Protein AF-A0A497TW89-F1 (afdb_monomer_lite)

Radius of gyration: 23.28 Å; chains: 1; bounding box: 46×35×67 Å

Sequence (157 aa):
MNPNRTNGNDIADLIREACFTDARASKLLKVGIRSIKRWKSGASLPPHTTIILLQVMAHGLGHLPGAGKKWKGWTFKNGLLTEPFASHAQQQHSPTSITGWWWASQMLQVHRAEENVKKRHISESENVVSIGAVKSPWRDATDELYAQLKDGQGRGE

pLDDT: mean 72.71, std 15.68, range [30.55, 94.69]

Secondary structure (DSSP, 8-state):
--TT---HHHHHHHHHHTT--HHHHHHHHT--HHHHHHHHTTSSPPPHHHHHHHHHHHH-GGGSTT--GGGTT-EEETTEEE-S--SSS--EE-HHHHHHHHHHHHHHHHHHHHHHHHHHHHHHHTTT--------HHHHHHHHHHHHHHHTTT---

Foldseek 3Di:
DPPPPQALCNLLVLCVLLVDDLVRLCVVVVHDSVVSVCSNVRVDPDDPVSVVVSCCSRQNDDVDVVNDPCRHQFHDDPQWIWDRDPPPDTFTHHPVLVVVVVVLVVVVVVLVVVVVVVVVVVVVCVVPDDDDDDDDPVVVVVVVSVVVVVVSSPDDD

Structure (mmCIF, N/CA/C/O backbone):
data_AF-A0A497TW89-F1
#
_entry.id   AF-A0A497TW89-F1
#
loop_
_atom_site.group_PDB
_atom_site.id
_atom_site.type_symbol
_atom_site.label_atom_id
_atom_site.label_alt_id
_atom_site.label_comp_id
_atom_site.label_asym_id
_atom_site.label_entity_id
_atom_site.label_seq_id
_atom_site.pdbx_PDB_ins_code
_atom_site.Cartn_x
_atom_site.Cartn_y
_atom_site.Cartn_z
_atom_site.occupancy
_atom_site.B_iso_or_equiv
_atom_site.auth_seq_id
_atom_site.auth_comp_id
_atom_site.auth_asym_id
_atom_site.auth_atom_id
_atom_site.pdbx_PDB_model_num
ATOM 1 N N . MET A 1 1 ? 14.994 -13.863 18.705 1.00 32.09 1 MET A N 1
ATOM 2 C CA . MET A 1 1 ? 13.583 -13.413 18.670 1.00 32.09 1 MET A CA 1
ATOM 3 C C . MET A 1 1 ? 13.038 -13.712 17.283 1.00 32.09 1 MET A C 1
ATOM 5 O O . MET A 1 1 ? 13.657 -13.290 16.319 1.00 32.09 1 MET A O 1
ATOM 9 N N . ASN A 1 2 ? 11.979 -14.516 17.164 1.00 30.55 2 ASN A N 1
ATOM 10 C CA . ASN A 1 2 ? 11.399 -14.862 15.864 1.00 30.55 2 ASN A CA 1
ATOM 11 C C . ASN A 1 2 ? 10.546 -13.670 15.381 1.00 30.55 2 ASN A C 1
ATOM 13 O O . ASN A 1 2 ? 9.563 -13.364 16.058 1.00 30.55 2 ASN A O 1
ATOM 17 N N . PRO A 1 3 ? 10.890 -12.989 14.271 1.00 43.19 3 PRO A N 1
ATOM 18 C CA . PRO A 1 3 ? 10.190 -11.779 13.819 1.00 43.19 3 PRO A CA 1
ATOM 19 C C . PRO A 1 3 ? 8.724 -12.021 13.409 1.00 43.19 3 PRO A C 1
ATOM 21 O O . PRO A 1 3 ? 7.995 -11.069 13.165 1.00 43.19 3 PRO A O 1
ATOM 24 N N . ASN A 1 4 ? 8.274 -13.282 13.372 1.00 50.31 4 ASN A N 1
ATOM 25 C CA . ASN A 1 4 ? 6.924 -13.682 12.963 1.00 50.31 4 ASN A CA 1
ATOM 26 C C . ASN A 1 4 ? 5.932 -13.940 14.114 1.00 50.31 4 ASN A C 1
ATOM 28 O O . ASN A 1 4 ? 4.813 -14.383 13.856 1.00 50.31 4 ASN A O 1
ATOM 32 N N . ARG A 1 5 ? 6.292 -13.698 15.383 1.00 47.78 5 ARG A N 1
ATOM 33 C CA . ARG A 1 5 ? 5.322 -13.737 16.496 1.00 47.78 5 ARG A CA 1
ATOM 34 C C . ARG A 1 5 ? 4.787 -12.335 16.776 1.00 47.78 5 ARG A C 1
ATOM 36 O O . ARG A 1 5 ? 5.267 -11.665 17.678 1.00 47.78 5 ARG A O 1
ATOM 43 N N . THR A 1 6 ? 3.788 -11.923 16.004 1.00 60.06 6 THR A N 1
ATOM 44 C CA . THR A 1 6 ? 2.986 -10.724 16.283 1.00 60.06 6 THR A CA 1
ATOM 45 C C . THR A 1 6 ? 2.009 -11.069 17.409 1.00 60.06 6 THR A C 1
ATOM 47 O O . THR A 1 6 ? 1.169 -11.958 17.255 1.00 60.06 6 THR A O 1
ATOM 50 N N . ASN A 1 7 ? 2.164 -10.450 18.577 1.00 64.88 7 ASN A N 1
ATOM 51 C CA . ASN A 1 7 ? 1.257 -10.642 19.708 1.00 64.88 7 ASN A CA 1
ATOM 52 C C . ASN A 1 7 ? -0.024 -9.786 19.523 1.00 64.88 7 ASN A C 1
ATOM 54 O O . ASN A 1 7 ? -0.113 -8.958 18.618 1.00 64.88 7 ASN A O 1
ATOM 58 N N . GLY A 1 8 ? -1.052 -9.992 20.355 1.00 61.75 8 GLY A N 1
ATOM 59 C CA . GLY A 1 8 ? -2.311 -9.236 20.250 1.00 61.75 8 GLY A CA 1
ATOM 60 C C . GLY A 1 8 ? -2.161 -7.718 20.438 1.00 61.75 8 GLY A C 1
ATOM 61 O O . GLY A 1 8 ? -2.884 -6.955 19.798 1.00 61.75 8 GLY A O 1
ATOM 62 N N . ASN A 1 9 ? -1.196 -7.284 21.256 1.00 70.75 9 ASN A N 1
ATOM 63 C CA . ASN A 1 9 ? -0.892 -5.867 21.467 1.00 70.75 9 ASN A CA 1
ATOM 64 C C . ASN A 1 9 ? -0.263 -5.252 20.209 1.00 70.75 9 ASN A C 1
ATOM 66 O O . ASN A 1 9 ? -0.709 -4.193 19.780 1.00 70.75 9 ASN A O 1
ATOM 70 N N . ASP A 1 10 ? 0.639 -5.974 19.539 1.00 81.19 10 ASP A N 1
ATOM 71 C CA . ASP A 1 10 ? 1.263 -5.540 18.284 1.00 81.19 10 ASP A CA 1
ATOM 72 C C . ASP A 1 10 ? 0.205 -5.297 17.188 1.00 81.19 10 ASP A C 1
ATOM 74 O O . ASP A 1 10 ? 0.299 -4.349 16.414 1.00 81.19 10 ASP A O 1
ATOM 78 N N . ILE A 1 11 ? -0.854 -6.119 17.125 1.00 81.94 11 ILE A N 1
ATOM 79 C CA . ILE A 1 11 ? -1.957 -5.914 16.169 1.00 81.94 11 ILE A CA 1
ATOM 80 C C . ILE A 1 11 ? -2.795 -4.682 16.529 1.00 81.94 11 ILE A C 1
ATOM 82 O O . ILE A 1 11 ? -3.236 -3.946 15.641 1.00 81.94 11 ILE A O 1
ATOM 86 N N . ALA A 1 12 ? -3.038 -4.448 17.820 1.00 81.50 12 ALA A N 1
ATOM 87 C CA . ALA A 1 12 ? -3.749 -3.258 18.271 1.00 81.50 12 ALA A CA 1
ATOM 88 C C . ALA A 1 12 ? -2.963 -1.972 17.975 1.00 81.50 12 ALA A C 1
ATOM 90 O O . ALA A 1 12 ? -3.577 -0.959 17.627 1.00 81.50 12 ALA A O 1
ATOM 91 N N . ASP A 1 13 ? -1.637 -2.025 18.085 1.00 85.19 13 ASP A N 1
ATOM 92 C CA . ASP A 1 13 ? -0.735 -0.933 17.728 1.00 85.19 13 ASP A CA 1
ATOM 93 C C . ASP A 1 13 ? -0.722 -0.711 16.211 1.00 85.19 13 ASP A C 1
ATOM 95 O O . ASP A 1 13 ? -1.007 0.400 15.774 1.00 85.19 13 ASP A O 1
ATOM 99 N N . LEU A 1 14 ? -0.591 -1.764 15.396 1.00 84.19 14 LEU A N 1
ATOM 100 C CA . LEU A 1 14 ? -0.660 -1.660 13.931 1.00 84.19 14 LEU A CA 1
ATOM 101 C C . LEU A 1 14 ? -1.967 -1.028 13.429 1.00 84.19 14 LEU A C 1
ATOM 103 O O . LEU A 1 14 ? -1.954 -0.183 12.537 1.00 84.19 14 LEU A O 1
ATOM 107 N N . ILE A 1 15 ? -3.118 -1.412 13.993 1.00 81.50 15 ILE A N 1
ATOM 108 C CA . ILE A 1 15 ? -4.415 -0.825 13.610 1.00 81.50 15 ILE A CA 1
ATOM 109 C C . ILE A 1 15 ? -4.477 0.666 13.979 1.00 81.50 15 ILE A C 1
ATOM 111 O O . ILE A 1 15 ? -5.061 1.463 13.239 1.00 81.50 15 ILE A O 1
ATOM 115 N N . ARG A 1 16 ? -3.887 1.040 15.119 1.00 81.81 16 ARG A N 1
ATOM 116 C CA . ARG A 1 16 ? -3.837 2.425 15.601 1.00 81.81 16 ARG A CA 1
ATOM 117 C C . ARG A 1 16 ? -2.900 3.276 14.752 1.00 81.81 16 ARG A C 1
ATOM 119 O O . ARG A 1 16 ? -3.293 4.364 14.351 1.00 81.81 16 ARG A O 1
ATOM 126 N N . GLU A 1 17 ? -1.709 2.771 14.458 1.00 81.12 17 GLU A N 1
ATOM 127 C CA . GLU A 1 17 ? -0.696 3.429 13.627 1.00 81.12 17 GLU A CA 1
ATOM 128 C C . GLU A 1 17 ? -1.151 3.586 12.176 1.00 81.12 17 GLU A C 1
ATOM 130 O O . GLU A 1 17 ? -0.930 4.628 11.568 1.00 81.12 17 GLU A O 1
ATOM 135 N N . ALA A 1 18 ? -1.897 2.612 11.647 1.00 77.19 18 ALA A N 1
ATOM 136 C CA . ALA A 1 18 ? -2.584 2.742 10.363 1.00 77.19 18 ALA A CA 1
ATOM 137 C C . ALA A 1 18 ? -3.774 3.733 10.397 1.00 77.19 18 ALA A C 1
ATOM 139 O O . ALA A 1 18 ? -4.471 3.907 9.393 1.00 77.19 18 ALA A O 1
ATOM 140 N N . CYS A 1 19 ? -4.034 4.383 11.540 1.00 63.62 19 CYS A N 1
ATOM 141 C CA . CYS A 1 19 ? -5.092 5.371 11.754 1.00 63.62 19 CYS A CA 1
ATOM 142 C C . CYS A 1 19 ? -6.497 4.863 11.380 1.00 63.62 19 CYS A C 1
ATOM 144 O O . CYS A 1 19 ? -7.336 5.612 10.861 1.00 63.62 19 CYS A O 1
ATOM 146 N N . PHE A 1 20 ? -6.785 3.581 11.629 1.00 80.31 20 PHE A N 1
ATOM 147 C CA . PHE A 1 20 ? -8.095 3.004 11.342 1.00 80.31 20 PHE A CA 1
ATOM 148 C C . PHE A 1 20 ? -8.999 2.971 12.573 1.00 80.31 20 PHE A C 1
ATOM 150 O O . PHE A 1 20 ? -8.652 2.440 13.626 1.00 80.31 20 PHE A O 1
ATOM 157 N N . THR A 1 21 ? -10.230 3.457 12.405 1.00 86.19 21 THR A N 1
ATOM 158 C CA . THR A 1 21 ? -11.330 3.089 13.303 1.00 86.19 21 THR A CA 1
ATOM 159 C C . THR A 1 21 ? -11.694 1.620 13.091 1.00 86.19 21 THR A C 1
ATOM 161 O O . THR A 1 21 ? -11.524 1.093 11.988 1.00 86.19 21 THR A O 1
ATOM 164 N N . ASP A 1 22 ? -12.269 0.960 14.101 1.00 87.69 22 ASP A N 1
ATOM 165 C CA . ASP A 1 22 ? -12.719 -0.437 13.975 1.00 87.69 22 ASP A CA 1
ATOM 166 C C . ASP A 1 22 ? -13.666 -0.625 12.769 1.00 87.69 22 ASP A C 1
ATOM 168 O O . ASP A 1 22 ? -13.587 -1.623 12.052 1.00 87.69 22 ASP A O 1
ATOM 172 N N . ALA A 1 23 ? -14.525 0.366 12.497 1.00 87.44 23 ALA A N 1
ATOM 173 C CA . ALA A 1 23 ? -15.431 0.369 11.350 1.00 87.44 23 ALA A CA 1
ATOM 174 C C . ALA A 1 23 ? -14.687 0.469 10.006 1.00 87.44 23 ALA A C 1
ATOM 176 O O . ALA A 1 23 ? -15.039 -0.219 9.048 1.00 87.44 23 ALA A O 1
ATOM 177 N N . ARG A 1 24 ? -13.641 1.300 9.922 1.00 84.88 24 ARG A N 1
ATOM 178 C CA . ARG A 1 24 ? -12.821 1.433 8.711 1.00 84.88 24 ARG A CA 1
ATOM 179 C C . ARG A 1 24 ? -11.974 0.187 8.469 1.00 84.88 24 ARG A C 1
ATOM 181 O O . ARG A 1 24 ? -11.941 -0.292 7.340 1.00 84.88 24 ARG A O 1
ATOM 188 N N . ALA A 1 25 ? -11.359 -0.364 9.515 1.00 86.12 25 ALA A N 1
ATOM 189 C CA . ALA A 1 25 ? -10.610 -1.616 9.440 1.00 86.12 25 ALA A CA 1
ATOM 190 C C . ALA A 1 25 ? -11.512 -2.773 8.984 1.00 86.12 25 ALA A C 1
ATOM 192 O O . ALA A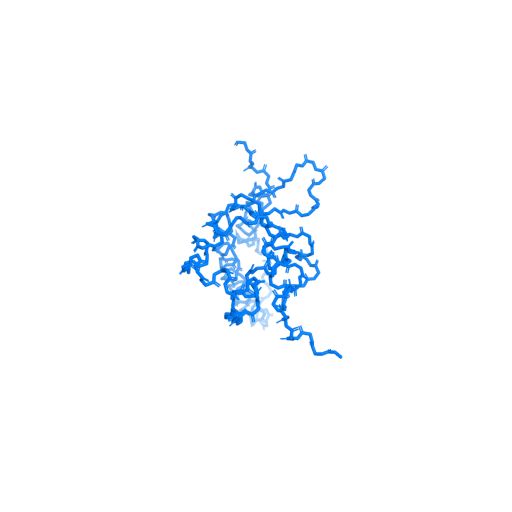 1 25 ? -11.152 -3.512 8.073 1.00 86.12 25 ALA A O 1
ATOM 193 N N . SER A 1 26 ? -12.721 -2.878 9.548 1.00 88.88 26 SER A N 1
ATOM 194 C CA . SER A 1 26 ? -13.732 -3.864 9.147 1.00 88.88 26 SER A CA 1
ATOM 195 C C . SER A 1 26 ? -14.092 -3.761 7.660 1.00 88.88 26 SER A C 1
ATOM 197 O O . SER A 1 26 ? -14.096 -4.778 6.967 1.00 88.88 26 SER A O 1
ATOM 199 N N . LYS A 1 27 ? -14.323 -2.543 7.145 1.00 88.31 27 LYS A N 1
ATOM 200 C CA . LYS A 1 27 ? -14.607 -2.316 5.717 1.00 88.31 27 LYS A CA 1
ATOM 201 C C . LYS A 1 27 ? -13.418 -2.663 4.819 1.00 88.31 27 LYS A C 1
ATOM 203 O O . LYS A 1 27 ? -13.604 -3.356 3.825 1.00 88.31 27 LYS A O 1
ATOM 208 N N . LEU A 1 28 ? -12.216 -2.202 5.168 1.00 84.81 28 LEU A N 1
ATOM 209 C CA . LEU A 1 28 ? -11.005 -2.424 4.374 1.00 84.81 28 LEU A CA 1
ATOM 210 C C . LEU A 1 28 ? -10.657 -3.914 4.280 1.00 84.81 28 LEU A C 1
ATOM 212 O O . LEU A 1 28 ? -10.366 -4.422 3.202 1.00 84.81 28 LEU A O 1
ATOM 216 N N . LEU A 1 29 ? -10.716 -4.611 5.413 1.00 88.12 29 LEU A N 1
ATOM 217 C CA . LEU A 1 29 ? -10.334 -6.016 5.529 1.00 88.12 29 LEU A CA 1
ATOM 218 C C . LEU A 1 29 ? -11.482 -6.977 5.194 1.00 88.12 29 LEU A C 1
ATOM 220 O O . LEU A 1 29 ? -11.270 -8.186 5.180 1.00 88.12 29 LEU A O 1
ATOM 224 N N . LYS A 1 30 ? -12.691 -6.456 4.939 1.00 90.06 30 LYS A N 1
ATOM 225 C CA . LYS A 1 30 ? -13.918 -7.228 4.684 1.00 90.06 30 LYS A CA 1
ATOM 226 C C . LYS A 1 30 ? -14.203 -8.282 5.766 1.00 90.06 30 LYS A C 1
ATOM 228 O O . LYS A 1 30 ? -14.614 -9.400 5.472 1.00 90.06 30 LYS A O 1
ATOM 233 N N . VAL A 1 31 ? -14.007 -7.913 7.032 1.00 92.25 31 VAL A N 1
ATOM 234 C CA . VAL A 1 31 ? -14.298 -8.766 8.198 1.00 92.25 31 VAL A CA 1
ATOM 235 C C . VAL A 1 31 ? -15.262 -8.079 9.151 1.00 92.25 31 VAL A C 1
ATOM 237 O O . VAL A 1 31 ? -15.334 -6.854 9.194 1.00 92.25 31 VAL A O 1
ATOM 240 N N . GLY A 1 32 ? -15.988 -8.849 9.962 1.00 93.88 32 GLY A N 1
ATOM 241 C CA . GLY A 1 32 ? -16.875 -8.281 10.976 1.00 93.88 32 GLY A CA 1
ATOM 242 C C . GLY A 1 32 ? -16.114 -7.488 12.048 1.00 93.88 32 GLY A C 1
ATOM 243 O O . GLY A 1 32 ? -15.025 -7.878 12.470 1.00 93.88 32 GLY A O 1
ATOM 244 N N . ILE A 1 33 ? -16.727 -6.416 12.564 1.00 93.44 33 ILE A N 1
ATOM 245 C CA . ILE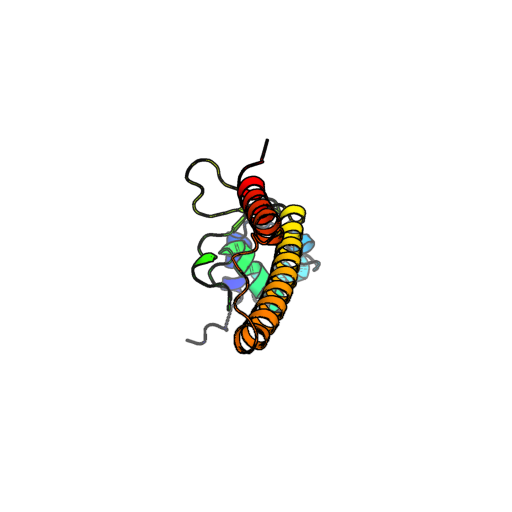 A 1 33 ? -16.179 -5.581 13.657 1.00 93.44 33 ILE A CA 1
ATOM 246 C C . ILE A 1 33 ? -15.789 -6.432 14.878 1.00 93.44 33 ILE A C 1
ATOM 248 O O . ILE A 1 33 ? -14.799 -6.154 15.553 1.00 93.44 33 ILE A O 1
ATOM 252 N N . ARG A 1 34 ? -16.534 -7.512 15.152 1.00 94.69 34 ARG A N 1
ATOM 253 C CA . ARG A 1 34 ? -16.226 -8.451 16.239 1.00 94.69 34 ARG A CA 1
ATOM 254 C C . ARG A 1 34 ? -14.854 -9.110 16.069 1.00 94.69 34 ARG A C 1
ATOM 256 O O . ARG A 1 34 ? -14.147 -9.259 17.059 1.00 94.69 34 ARG A O 1
ATOM 263 N N . SER A 1 35 ? -14.468 -9.467 14.844 1.00 93.75 35 SER A N 1
ATOM 264 C CA . SER A 1 35 ? -13.150 -10.046 14.552 1.00 93.75 35 SER A CA 1
ATOM 265 C C . SER A 1 35 ? -12.040 -9.036 14.823 1.00 93.75 35 SER A C 1
ATOM 267 O O . SER A 1 35 ? -11.089 -9.369 15.520 1.00 93.75 35 SER A O 1
ATOM 269 N N . ILE A 1 36 ? -12.223 -7.779 14.396 1.00 91.44 36 ILE A N 1
ATOM 270 C CA . ILE A 1 36 ? -11.286 -6.682 14.692 1.00 91.44 36 ILE A CA 1
ATOM 271 C C . ILE A 1 36 ? -11.069 -6.543 16.205 1.00 91.44 36 ILE A C 1
ATOM 273 O O . ILE A 1 36 ? -9.932 -6.519 16.671 1.00 91.44 36 ILE A O 1
ATOM 277 N N . LYS A 1 37 ? -12.153 -6.520 16.992 1.00 91.75 37 LYS A N 1
ATOM 278 C CA . LYS A 1 37 ? -12.071 -6.425 18.459 1.00 91.75 37 LYS A CA 1
ATOM 279 C C . LYS A 1 37 ? -11.345 -7.617 19.087 1.00 91.75 37 LYS A C 1
ATOM 281 O O . LYS A 1 37 ? -10.521 -7.412 19.972 1.00 91.75 37 LYS A O 1
ATOM 286 N N . ARG A 1 38 ? -11.609 -8.841 18.615 1.00 92.69 38 ARG A N 1
ATOM 287 C CA . ARG A 1 38 ? -10.922 -10.051 19.102 1.00 92.69 38 ARG A CA 1
ATOM 288 C C . ARG A 1 38 ? -9.433 -10.052 18.770 1.00 92.69 38 ARG A C 1
ATOM 290 O O . ARG A 1 38 ? -8.652 -10.560 19.566 1.00 92.69 38 ARG A O 1
ATOM 297 N N . TRP A 1 39 ? -9.040 -9.509 17.620 1.00 92.31 39 TRP A N 1
ATOM 298 C CA . TRP A 1 39 ? -7.629 -9.356 17.263 1.00 92.31 39 TRP A CA 1
ATOM 299 C C . TRP A 1 39 ? -6.936 -8.341 18.168 1.00 92.31 39 TRP A C 1
ATOM 301 O O . TRP A 1 39 ? -5.896 -8.651 18.737 1.00 92.31 39 TRP A O 1
ATOM 311 N N . LYS A 1 40 ? -7.563 -7.178 18.388 1.00 88.31 40 LYS A N 1
ATOM 312 C CA . LYS A 1 40 ? -7.042 -6.131 19.283 1.00 88.31 40 LYS A CA 1
ATOM 313 C C . LYS A 1 40 ? -6.902 -6.590 20.734 1.00 88.31 40 LYS A C 1
ATOM 315 O O . LYS A 1 40 ? -6.005 -6.139 21.427 1.00 88.31 40 LYS A O 1
ATOM 320 N N . SER A 1 41 ? -7.790 -7.466 21.202 1.00 88.44 41 SER A N 1
ATOM 321 C CA . SER A 1 41 ? -7.723 -8.014 22.560 1.00 88.44 41 SER A CA 1
ATOM 322 C C . SER A 1 41 ? -6.808 -9.238 22.682 1.00 88.44 41 SER A C 1
ATOM 324 O O . SER A 1 41 ? -6.760 -9.845 23.747 1.00 88.44 41 SER A O 1
ATOM 326 N N . GLY A 1 42 ? -6.177 -9.687 21.590 1.00 87.88 42 GLY A N 1
ATOM 327 C CA . GLY A 1 42 ? -5.386 -10.922 21.559 1.00 87.88 42 GLY A CA 1
ATOM 328 C C . GLY A 1 42 ? -6.193 -12.218 21.713 1.00 87.88 42 GLY A C 1
ATOM 329 O O . GLY A 1 42 ? -5.609 -13.291 21.814 1.00 87.88 42 GLY A O 1
ATOM 330 N N . ALA A 1 43 ? -7.529 -12.157 21.688 1.00 89.38 43 ALA A N 1
ATOM 331 C CA . ALA A 1 43 ? -8.403 -13.328 21.831 1.00 89.38 43 ALA A CA 1
ATOM 332 C C . ALA A 1 43 ? -8.416 -14.237 20.585 1.00 89.38 43 ALA A C 1
ATOM 334 O O . ALA A 1 43 ? -9.003 -15.321 20.595 1.00 89.38 43 ALA A O 1
ATOM 335 N N . SER A 1 44 ? -7.845 -13.770 19.476 1.00 90.75 44 SER A N 1
ATOM 336 C CA . SER A 1 44 ? -7.577 -14.548 18.264 1.00 90.75 44 SER A CA 1
ATOM 337 C C . SER A 1 44 ? -6.530 -13.824 17.423 1.00 90.75 44 SER A C 1
ATOM 339 O O . SER A 1 44 ? -6.438 -12.601 17.508 1.00 90.75 44 SER A O 1
ATOM 341 N N . LEU A 1 45 ? -5.801 -14.546 16.574 1.00 87.06 45 LEU A N 1
ATOM 342 C CA . LEU A 1 45 ? -4.858 -13.943 15.632 1.00 87.06 45 LEU A CA 1
ATOM 343 C C . LEU A 1 45 ? -5.529 -13.662 14.275 1.00 87.06 45 LEU A C 1
ATOM 345 O O . LEU A 1 45 ? -6.347 -14.470 13.821 1.00 87.06 45 LEU A O 1
ATOM 349 N N . PRO A 1 46 ? -5.206 -12.536 13.618 1.00 88.88 46 PRO A N 1
ATOM 350 C CA . PRO A 1 46 ? -5.603 -12.296 12.236 1.00 88.88 46 PRO A CA 1
ATOM 351 C C . PRO A 1 46 ? -4.854 -13.221 11.258 1.00 88.88 46 PRO A C 1
ATOM 353 O O . PRO A 1 46 ? -3.753 -13.685 11.563 1.00 88.88 46 PRO A O 1
ATOM 356 N N . PRO A 1 47 ? -5.408 -13.465 10.054 1.00 89.50 47 PRO A N 1
ATOM 357 C CA . PRO A 1 47 ? -4.683 -14.128 8.974 1.00 89.50 47 PRO A CA 1
ATOM 358 C C . PRO A 1 47 ? -3.378 -13.401 8.631 1.00 89.50 47 PRO A C 1
ATOM 360 O O . PRO A 1 47 ? -3.304 -12.174 8.688 1.00 89.50 47 PRO A O 1
ATOM 363 N N . HIS A 1 48 ? -2.360 -14.142 8.195 1.00 84.88 48 HIS A N 1
ATOM 364 C CA . HIS A 1 48 ? -1.046 -13.569 7.887 1.00 84.88 48 HIS A CA 1
ATOM 365 C C . HIS A 1 48 ? -1.099 -12.454 6.826 1.00 84.88 48 HIS A C 1
ATOM 367 O O . HIS A 1 48 ? -0.459 -11.418 6.980 1.00 84.88 48 HIS A O 1
ATOM 373 N N . THR A 1 49 ? -1.930 -12.608 5.792 1.00 85.56 49 THR A N 1
ATOM 374 C CA . THR A 1 49 ? -2.141 -11.581 4.757 1.00 85.56 49 THR A CA 1
ATOM 375 C C . THR A 1 49 ? -2.715 -10.282 5.326 1.00 85.56 49 THR A C 1
ATOM 377 O O . THR A 1 49 ? -2.335 -9.197 4.893 1.00 85.56 49 THR A O 1
ATOM 380 N N . THR A 1 50 ? -3.588 -10.374 6.333 1.00 88.88 50 THR A N 1
ATOM 381 C CA . THR A 1 50 ? -4.114 -9.216 7.062 1.00 88.88 50 THR A CA 1
ATOM 382 C C . THR A 1 50 ? -3.017 -8.507 7.848 1.00 88.88 50 THR A C 1
ATOM 384 O O . THR A 1 50 ? -2.982 -7.282 7.840 1.00 88.88 50 THR A O 1
ATOM 387 N N . ILE A 1 51 ? -2.109 -9.252 8.486 1.00 87.19 51 ILE A N 1
ATOM 388 C CA . ILE A 1 51 ? -0.968 -8.675 9.213 1.00 87.19 51 ILE A CA 1
ATOM 389 C C . ILE A 1 51 ? -0.076 -7.892 8.252 1.00 87.19 51 ILE A C 1
ATOM 391 O O . ILE A 1 51 ? 0.199 -6.726 8.511 1.00 87.19 51 ILE A O 1
ATOM 395 N N . ILE A 1 52 ? 0.299 -8.492 7.117 1.00 84.31 52 ILE A N 1
ATOM 396 C CA . ILE A 1 52 ? 1.116 -7.822 6.096 1.00 84.31 52 ILE A CA 1
ATOM 397 C C . ILE A 1 52 ? 0.427 -6.545 5.614 1.00 84.31 52 ILE A C 1
ATOM 399 O O . ILE A 1 52 ? 1.049 -5.490 5.561 1.00 84.31 52 ILE A O 1
ATOM 403 N N . LEU A 1 53 ? -0.868 -6.610 5.294 1.00 85.12 53 LEU A N 1
ATOM 404 C CA . LEU A 1 53 ? -1.605 -5.432 4.845 1.00 85.12 53 LEU A CA 1
ATOM 405 C C . LEU A 1 53 ? -1.625 -4.334 5.917 1.00 85.12 53 LEU A C 1
ATOM 407 O O . LEU A 1 53 ? -1.408 -3.171 5.597 1.00 85.12 53 LEU A O 1
ATOM 411 N N . LEU A 1 54 ? -1.845 -4.685 7.186 1.00 85.19 54 LEU A N 1
ATOM 412 C CA . LEU A 1 54 ? -1.798 -3.724 8.289 1.00 85.19 54 LEU A CA 1
ATOM 413 C C . LEU A 1 54 ? -0.408 -3.097 8.440 1.00 85.19 54 LEU A C 1
ATOM 415 O O . LEU A 1 54 ? -0.320 -1.883 8.591 1.00 85.19 54 LEU A O 1
ATOM 419 N N . GLN A 1 55 ? 0.662 -3.885 8.324 1.00 85.00 55 GLN A N 1
ATOM 420 C CA . GLN A 1 55 ? 2.035 -3.377 8.342 1.00 85.00 55 GLN A CA 1
ATOM 421 C C . GLN A 1 55 ? 2.296 -2.424 7.172 1.00 85.00 55 GLN A C 1
ATOM 423 O O . GLN A 1 55 ? 2.862 -1.354 7.377 1.00 85.00 55 GLN A O 1
ATOM 428 N N . VAL A 1 56 ? 1.830 -2.750 5.961 1.00 84.00 56 VAL A N 1
ATOM 429 C CA . VAL A 1 56 ? 1.916 -1.867 4.781 1.00 84.00 56 VAL A CA 1
ATOM 430 C C . VAL A 1 56 ? 1.196 -0.546 5.014 1.00 84.00 56 VAL A C 1
ATOM 432 O O . VAL A 1 56 ? 1.716 0.508 4.650 1.00 84.00 56 VAL A O 1
ATOM 435 N N . MET A 1 57 ? 0.021 -0.583 5.639 1.00 82.62 57 MET A N 1
ATOM 436 C CA . MET A 1 57 ? -0.738 0.631 5.931 1.00 82.62 57 MET A CA 1
ATOM 437 C C . MET A 1 57 ? -0.113 1.458 7.064 1.00 82.62 57 MET A C 1
ATOM 439 O O . MET A 1 57 ? -0.150 2.682 6.986 1.00 82.62 57 MET A O 1
ATOM 443 N N . ALA A 1 58 ? 0.467 0.821 8.086 1.00 82.06 58 ALA A N 1
ATOM 444 C CA . ALA A 1 58 ? 1.077 1.498 9.234 1.00 82.06 58 ALA A CA 1
ATOM 445 C C . ALA A 1 58 ? 2.481 2.051 8.930 1.00 82.06 58 ALA A C 1
ATOM 447 O O . ALA A 1 58 ? 2.815 3.172 9.303 1.00 82.06 58 ALA A O 1
ATOM 448 N N . HIS A 1 59 ? 3.310 1.276 8.233 1.00 81.44 59 HIS A N 1
ATOM 449 C CA . HIS A 1 59 ? 4.741 1.550 8.066 1.00 81.44 59 HIS A CA 1
ATOM 450 C C . HIS A 1 59 ? 5.154 1.831 6.614 1.00 81.44 59 HIS A C 1
ATOM 452 O O . HIS A 1 59 ? 6.331 2.078 6.339 1.00 81.44 59 HIS A O 1
ATOM 458 N N . GLY A 1 60 ? 4.217 1.773 5.666 1.00 79.88 60 GLY A N 1
ATOM 459 C CA . GLY A 1 60 ? 4.512 1.929 4.244 1.00 79.88 60 GLY A CA 1
ATOM 460 C C . GLY A 1 60 ? 5.142 0.686 3.613 1.00 79.88 60 GLY A C 1
ATOM 461 O O . GLY A 1 60 ? 5.199 -0.380 4.209 1.00 79.88 60 GLY A O 1
ATOM 462 N N . LEU A 1 61 ? 5.632 0.791 2.380 1.00 82.81 61 LEU A N 1
ATOM 463 C CA . LEU A 1 61 ? 6.046 -0.379 1.584 1.00 82.81 61 LEU A CA 1
ATOM 464 C C 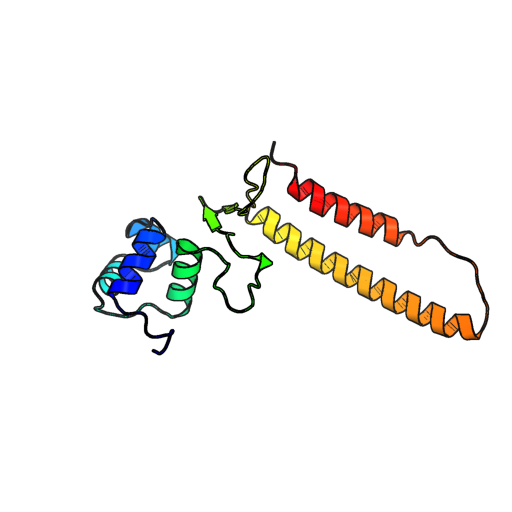. LEU A 1 61 ? 7.476 -0.872 1.863 1.00 82.81 61 LEU A C 1
ATOM 466 O O . LEU A 1 61 ? 7.834 -1.979 1.469 1.00 82.81 61 LEU A O 1
ATOM 470 N N . GLY A 1 62 ? 8.308 -0.074 2.534 1.00 76.06 62 GLY A N 1
ATOM 471 C CA . GLY A 1 62 ? 9.754 -0.315 2.631 1.00 76.06 62 GLY A CA 1
ATOM 472 C C . GLY A 1 62 ? 10.190 -1.529 3.460 1.00 76.06 62 GLY A C 1
ATOM 473 O O . GLY A 1 62 ? 11.356 -1.905 3.390 1.00 76.06 62 GLY A O 1
ATOM 474 N N . HIS A 1 63 ? 9.294 -2.124 4.249 1.00 74.62 63 HIS A N 1
ATOM 475 C CA . HIS A 1 63 ? 9.584 -3.319 5.050 1.00 74.62 63 HIS A CA 1
ATOM 476 C C . HIS A 1 63 ? 9.181 -4.625 4.344 1.00 74.62 63 HIS A C 1
ATOM 478 O O . HIS A 1 63 ? 9.454 -5.706 4.864 1.00 74.62 63 HIS A O 1
ATOM 484 N N . LEU A 1 64 ? 8.513 -4.549 3.185 1.00 75.19 64 LEU A N 1
ATOM 485 C CA . LEU A 1 64 ? 8.045 -5.737 2.482 1.00 75.19 64 LEU A CA 1
ATOM 486 C C . LEU A 1 64 ? 9.217 -6.535 1.881 1.00 75.19 64 LEU A C 1
ATOM 488 O O . LEU A 1 64 ? 10.104 -5.956 1.247 1.00 75.19 64 LEU A O 1
ATOM 492 N N . PRO A 1 65 ? 9.206 -7.876 1.981 1.00 64.50 65 PRO A N 1
ATOM 493 C CA . PRO A 1 65 ? 10.155 -8.723 1.266 1.00 64.50 65 PRO A CA 1
ATOM 494 C C . PRO A 1 65 ? 10.081 -8.468 -0.248 1.00 64.50 65 PRO A C 1
ATOM 496 O O . PRO A 1 65 ? 9.007 -8.512 -0.841 1.00 64.50 65 PRO A O 1
ATOM 499 N N . GLY A 1 66 ? 11.217 -8.168 -0.883 1.00 67.06 66 GLY A N 1
ATOM 500 C CA . GLY A 1 66 ? 11.284 -7.817 -2.312 1.00 67.06 66 GLY A CA 1
ATOM 501 C C . GLY A 1 66 ? 11.009 -6.339 -2.624 1.00 67.06 66 GLY A C 1
ATOM 502 O O . GLY A 1 66 ? 11.420 -5.846 -3.681 1.00 67.06 66 GLY A O 1
ATOM 503 N N . ALA A 1 67 ? 10.427 -5.585 -1.687 1.00 67.19 67 ALA A N 1
ATOM 504 C CA . ALA A 1 67 ? 10.428 -4.133 -1.742 1.00 67.19 67 ALA A CA 1
ATOM 505 C C . ALA A 1 67 ? 11.814 -3.637 -1.304 1.00 67.19 67 ALA A C 1
ATOM 507 O O . ALA A 1 67 ? 12.107 -3.432 -0.132 1.00 67.19 67 ALA A O 1
ATOM 508 N N . GLY A 1 68 ? 12.729 -3.517 -2.269 1.00 66.12 68 GLY A N 1
ATOM 509 C CA . GLY A 1 68 ? 14.077 -3.006 -2.007 1.00 66.12 68 GLY A CA 1
ATOM 510 C C . GLY A 1 68 ? 14.079 -1.565 -1.475 1.00 66.12 68 GLY A C 1
ATOM 511 O O . GLY A 1 68 ? 13.043 -0.904 -1.407 1.00 66.12 68 GLY A O 1
ATOM 512 N N . LYS A 1 69 ? 15.276 -1.025 -1.196 1.00 74.88 69 LYS A N 1
ATOM 513 C CA . LYS A 1 69 ? 15.490 0.344 -0.668 1.00 74.88 69 LYS A CA 1
ATOM 514 C C . LYS A 1 69 ? 14.719 1.451 -1.413 1.00 74.88 69 LYS A C 1
ATOM 516 O O . LYS A 1 69 ? 14.403 2.467 -0.809 1.00 74.88 69 LYS A O 1
ATOM 521 N N . LYS A 1 70 ? 14.383 1.233 -2.689 1.00 74.94 70 LYS A N 1
ATOM 522 C CA . LYS A 1 70 ? 13.579 2.128 -3.539 1.00 74.94 70 LYS A CA 1
ATOM 523 C C . LYS A 1 70 ? 12.155 2.406 -3.030 1.00 74.94 70 LYS A C 1
ATOM 525 O O . LYS A 1 70 ? 11.600 3.442 -3.357 1.00 74.94 70 LYS A O 1
ATOM 530 N N . TRP A 1 71 ? 11.583 1.512 -2.222 1.00 79.44 71 TRP A N 1
ATOM 531 C CA . TRP A 1 71 ? 10.238 1.665 -1.647 1.00 79.44 71 TRP A CA 1
ATOM 532 C C . TRP A 1 71 ? 10.248 2.266 -0.237 1.00 79.44 71 TRP A C 1
ATOM 534 O O . TRP A 1 71 ? 9.198 2.436 0.386 1.00 79.44 71 TRP A O 1
ATOM 544 N N . LYS A 1 72 ? 11.429 2.586 0.304 1.00 79.50 72 LYS A N 1
ATOM 545 C CA . LYS A 1 72 ? 11.554 3.153 1.645 1.00 79.50 72 LYS A CA 1
ATOM 546 C C . LYS A 1 72 ? 10.876 4.517 1.701 1.00 79.50 72 LYS A C 1
ATOM 548 O O . LYS A 1 72 ? 11.312 5.421 1.006 1.00 79.50 72 LYS A O 1
ATOM 553 N N . GLY A 1 73 ? 9.877 4.649 2.575 1.00 77.75 73 GLY A N 1
ATOM 554 C CA . GLY A 1 73 ? 9.124 5.884 2.813 1.00 77.75 73 GLY A CA 1
ATOM 555 C C . GLY A 1 73 ? 7.869 6.046 1.944 1.00 77.75 73 GLY A C 1
ATOM 556 O O . GLY A 1 73 ? 7.088 6.966 2.167 1.00 77.75 73 GLY A O 1
ATOM 557 N N . TRP A 1 74 ? 7.629 5.135 0.999 1.00 85.75 74 TRP A N 1
ATOM 558 C CA . TRP A 1 74 ? 6.367 5.088 0.265 1.00 85.75 74 TRP A CA 1
ATOM 559 C C . TRP A 1 74 ? 5.234 4.670 1.197 1.00 85.75 74 TRP A C 1
ATOM 561 O O . TRP A 1 74 ? 5.348 3.648 1.876 1.00 85.75 74 TRP A O 1
ATOM 571 N N . THR A 1 75 ? 4.144 5.434 1.225 1.00 84.50 75 THR A N 1
ATOM 572 C CA . THR A 1 75 ? 3.016 5.220 2.151 1.00 84.50 75 THR A CA 1
ATOM 573 C C . THR A 1 75 ? 1.676 5.327 1.434 1.00 84.50 75 THR A C 1
ATOM 575 O O . THR A 1 75 ? 1.588 5.925 0.368 1.00 84.50 75 THR A O 1
ATOM 578 N N . PHE A 1 76 ? 0.616 4.756 2.012 1.00 81.94 76 PHE A N 1
ATOM 579 C CA . PHE A 1 76 ? -0.742 4.930 1.497 1.00 81.94 76 PHE A CA 1
ATOM 580 C C . PHE A 1 76 ? -1.499 5.979 2.309 1.00 81.94 76 PHE A C 1
ATOM 582 O O . PHE A 1 76 ? -1.676 5.830 3.517 1.00 81.94 76 PHE A O 1
ATOM 589 N N . LYS A 1 77 ? -2.021 7.010 1.642 1.00 76.62 77 LYS A N 1
ATOM 590 C CA . LYS A 1 77 ? -2.846 8.056 2.256 1.00 76.62 77 LYS A CA 1
ATOM 591 C C . LYS A 1 77 ? -4.086 8.294 1.406 1.00 76.62 77 LYS A C 1
ATOM 593 O O . LYS A 1 77 ? -3.994 8.504 0.208 1.00 76.62 77 LYS A O 1
ATOM 598 N N . ASN A 1 78 ? -5.266 8.243 2.026 1.00 76.94 78 ASN A N 1
ATOM 599 C CA . ASN A 1 78 ? -6.555 8.482 1.354 1.00 76.94 78 ASN A CA 1
ATOM 600 C C . ASN A 1 78 ? -6.799 7.628 0.089 1.00 76.94 78 ASN A C 1
ATOM 602 O O . ASN A 1 78 ? -7.467 8.068 -0.837 1.00 76.94 78 ASN A O 1
ATOM 606 N N . GLY A 1 79 ? -6.278 6.396 0.057 1.00 76.50 79 GLY A N 1
ATOM 607 C CA . GLY A 1 79 ? -6.413 5.501 -1.103 1.00 76.50 79 GLY A CA 1
ATOM 608 C C . GLY A 1 79 ? -5.423 5.782 -2.237 1.00 76.50 79 GLY A C 1
ATOM 609 O O . GLY A 1 79 ? -5.505 5.140 -3.281 1.00 76.50 79 GLY A O 1
ATOM 610 N N . LEU A 1 80 ? -4.486 6.702 -2.022 1.00 83.88 80 LEU A N 1
ATOM 611 C CA . LEU A 1 80 ? -3.416 7.050 -2.944 1.00 83.88 80 LEU A CA 1
ATOM 612 C C . LEU A 1 80 ? -2.079 6.580 -2.376 1.00 83.88 80 LEU A C 1
ATOM 614 O O . LEU A 1 80 ? -1.887 6.534 -1.159 1.00 83.88 80 LEU A O 1
ATOM 618 N N . LEU A 1 81 ? -1.170 6.211 -3.267 1.00 85.50 81 LEU A N 1
ATOM 619 C CA . LEU A 1 81 ? 0.202 5.871 -2.928 1.00 85.50 81 LEU A CA 1
ATOM 620 C C . LEU A 1 81 ? 1.057 7.141 -3.012 1.00 85.50 81 LEU A C 1
ATOM 622 O O . LEU A 1 81 ? 1.100 7.776 -4.060 1.00 85.50 81 LEU A O 1
ATOM 626 N N . THR A 1 82 ? 1.727 7.499 -1.925 1.00 84.56 82 THR A N 1
ATOM 627 C CA . THR A 1 82 ? 2.492 8.743 -1.795 1.00 84.56 82 THR A CA 1
ATOM 628 C C . THR A 1 82 ? 3.988 8.458 -1.761 1.00 84.56 82 THR A C 1
ATOM 630 O O . THR A 1 82 ? 4.444 7.602 -0.993 1.00 84.56 82 THR A O 1
ATOM 633 N N . GLU A 1 83 ? 4.749 9.203 -2.562 1.00 84.69 83 GLU A N 1
ATOM 634 C CA . GLU A 1 83 ? 6.211 9.139 -2.599 1.00 84.69 83 GLU A CA 1
ATOM 635 C C . GLU A 1 83 ? 6.856 9.893 -1.407 1.00 84.69 83 GLU A C 1
ATOM 637 O O . GLU A 1 83 ? 6.377 10.960 -1.012 1.00 84.69 83 GLU A O 1
ATOM 642 N N . PRO A 1 84 ? 7.959 9.383 -0.823 1.00 74.38 84 PRO A N 1
ATOM 643 C CA . PRO A 1 84 ? 8.597 9.975 0.358 1.00 74.38 84 PRO A CA 1
ATOM 644 C C . PRO A 1 84 ? 9.399 11.266 0.150 1.00 74.38 84 PRO A C 1
ATOM 646 O O . PRO A 1 84 ? 9.697 11.921 1.146 1.00 74.38 84 PRO A O 1
ATOM 649 N N . PHE A 1 85 ? 9.786 11.634 -1.078 1.00 66.12 85 PHE A N 1
ATOM 650 C CA . PHE A 1 85 ? 10.773 12.707 -1.306 1.00 66.12 85 PHE A CA 1
ATOM 651 C C . PHE A 1 85 ? 10.5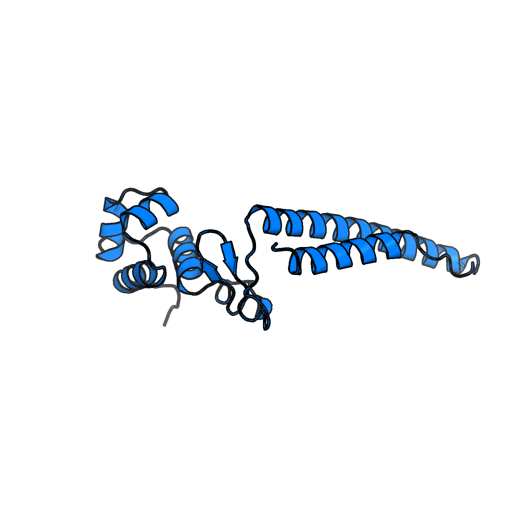40 13.531 -2.575 1.00 66.12 85 PHE A C 1
ATOM 653 O O . PHE A 1 85 ? 11.482 13.834 -3.303 1.00 66.12 85 PHE A O 1
ATOM 660 N N . ALA A 1 86 ? 9.313 13.948 -2.854 1.00 55.50 86 ALA A N 1
ATOM 661 C CA . ALA A 1 86 ? 9.125 14.900 -3.938 1.00 55.50 86 ALA A CA 1
ATOM 662 C C . ALA A 1 86 ? 9.424 16.322 -3.423 1.00 55.50 86 ALA A C 1
ATOM 664 O O . ALA A 1 86 ? 8.606 16.939 -2.741 1.00 55.50 86 ALA A O 1
ATOM 665 N N . SER A 1 87 ? 10.629 16.822 -3.722 1.00 52.19 87 SER A N 1
ATOM 666 C CA . SER A 1 87 ? 11.174 18.099 -3.230 1.00 52.19 87 SER A CA 1
ATOM 667 C C . SER A 1 87 ? 10.430 19.351 -3.711 1.00 52.19 87 SER A C 1
ATOM 669 O O . SER A 1 87 ? 10.807 20.446 -3.311 1.00 52.19 87 SER A O 1
ATOM 671 N N . HIS A 1 88 ? 9.370 19.217 -4.517 1.00 50.34 88 HIS A N 1
ATOM 672 C CA . HIS A 1 88 ? 8.528 20.349 -4.923 1.00 50.34 88 HIS A CA 1
ATOM 673 C C . HIS A 1 88 ? 7.005 20.105 -4.869 1.00 50.34 88 HIS A C 1
ATOM 675 O O . HIS A 1 88 ? 6.268 21.082 -4.814 1.00 50.34 88 HIS A O 1
ATOM 681 N N . ALA A 1 89 ? 6.508 18.865 -4.770 1.00 57.22 89 ALA A N 1
ATOM 682 C CA . ALA A 1 89 ? 5.102 18.555 -4.459 1.00 57.22 89 ALA A CA 1
ATOM 683 C C . ALA A 1 89 ? 4.965 17.058 -4.152 1.00 57.22 89 ALA A C 1
ATOM 685 O O . ALA A 1 89 ? 5.398 16.259 -4.971 1.00 57.22 89 ALA A O 1
ATOM 686 N N . GLN A 1 90 ? 4.370 16.653 -3.019 1.00 66.50 90 GLN A N 1
ATOM 687 C CA . GLN A 1 90 ? 4.118 15.232 -2.712 1.00 66.50 90 GLN A CA 1
ATOM 688 C C . GLN A 1 90 ? 3.373 14.560 -3.866 1.00 66.50 90 GLN A C 1
ATOM 690 O O . GLN A 1 90 ? 2.171 14.779 -4.030 1.00 66.50 90 GLN A O 1
ATOM 695 N N . GLN A 1 91 ? 4.069 13.724 -4.638 1.00 78.12 91 GLN A N 1
ATOM 696 C CA . GLN A 1 91 ? 3.422 13.040 -5.736 1.00 78.12 91 GLN A CA 1
ATOM 697 C C . GLN A 1 91 ? 2.550 11.906 -5.197 1.00 78.12 91 GLN A C 1
ATOM 699 O O . GLN A 1 91 ? 2.978 11.090 -4.374 1.00 78.12 91 GLN A O 1
ATOM 704 N N . GLN A 1 92 ? 1.291 11.912 -5.627 1.00 84.94 92 GLN A N 1
ATOM 705 C CA . GLN A 1 92 ? 0.291 10.932 -5.240 1.00 84.94 92 GLN A CA 1
ATOM 706 C C . GLN A 1 92 ? -0.129 10.146 -6.469 1.00 84.94 92 GLN A C 1
ATOM 708 O O . GLN A 1 92 ? -0.407 10.705 -7.528 1.00 84.94 92 GLN A O 1
ATOM 713 N N . HIS A 1 93 ? -0.200 8.835 -6.307 1.00 84.31 93 HIS A N 1
ATOM 714 C CA . HIS A 1 93 ? -0.509 7.915 -7.383 1.00 84.31 93 HIS A CA 1
ATOM 715 C C . HIS A 1 93 ? -1.824 7.214 -7.084 1.00 84.31 93 HIS A C 1
ATOM 717 O O . HIS A 1 93 ? -2.003 6.594 -6.030 1.00 84.31 93 HIS A O 1
ATOM 723 N N . SER A 1 94 ? -2.755 7.330 -8.023 1.00 86.00 94 SER A N 1
ATOM 724 C CA . SER A 1 94 ? -4.037 6.647 -7.960 1.00 86.00 94 SER A CA 1
ATOM 725 C C . SER A 1 94 ? -3.892 5.181 -8.377 1.00 86.00 94 SER A C 1
ATOM 727 O O . SER A 1 94 ? -2.935 4.810 -9.065 1.00 86.00 94 SER A O 1
ATOM 729 N N . PRO A 1 95 ? -4.857 4.315 -8.027 1.00 82.19 95 PRO A N 1
ATOM 730 C CA . PRO A 1 95 ? -4.884 2.947 -8.543 1.00 82.19 95 PRO A CA 1
ATOM 731 C C . PRO A 1 95 ? -4.804 2.888 -10.078 1.00 82.19 95 PRO A C 1
ATOM 733 O O . PRO A 1 95 ? -4.141 2.014 -10.639 1.00 82.19 95 PRO A O 1
ATOM 736 N N . THR A 1 96 ? -5.422 3.855 -10.759 1.00 82.12 96 THR A N 1
ATOM 737 C CA . THR A 1 96 ? -5.382 3.978 -12.218 1.00 82.12 96 THR A CA 1
ATOM 738 C C . THR A 1 96 ? -3.972 4.274 -12.723 1.00 82.12 96 THR A C 1
ATOM 740 O O . THR A 1 96 ? -3.514 3.601 -13.644 1.00 82.12 96 THR A O 1
ATOM 743 N N . SER A 1 97 ? -3.242 5.211 -12.104 1.00 83.50 97 SER A N 1
ATOM 744 C CA . SER A 1 97 ? -1.870 5.525 -12.530 1.00 83.50 97 SER A CA 1
ATOM 745 C C . SER A 1 97 ? -0.917 4.353 -12.291 1.00 83.50 97 SER A C 1
ATOM 747 O O . SER A 1 97 ? -0.099 4.040 -13.151 1.00 83.50 97 SER A O 1
ATOM 749 N N . ILE A 1 98 ? -1.072 3.644 -11.167 1.00 83.56 98 ILE A N 1
ATOM 750 C CA . ILE A 1 98 ? -0.288 2.436 -10.861 1.00 83.56 98 ILE A CA 1
ATOM 751 C C . ILE A 1 98 ? -0.563 1.333 -11.896 1.00 83.56 98 ILE A C 1
ATOM 753 O O . ILE A 1 98 ? 0.362 0.666 -12.358 1.00 83.56 98 ILE A O 1
ATOM 757 N N . THR A 1 99 ? -1.823 1.160 -12.302 1.00 80.38 99 THR A N 1
ATOM 758 C CA . THR A 1 99 ? -2.193 0.213 -13.368 1.00 80.38 99 THR A CA 1
ATOM 759 C C . THR A 1 99 ? -1.562 0.613 -14.703 1.00 80.38 99 THR A C 1
ATOM 761 O O . THR A 1 99 ? -1.052 -0.241 -15.427 1.00 80.38 99 THR A O 1
ATOM 764 N N . GLY A 1 100 ? -1.526 1.915 -15.002 1.00 80.50 100 GLY A N 1
ATOM 765 C CA . GLY A 1 100 ? -0.821 2.458 -16.162 1.00 80.50 100 GLY A CA 1
ATOM 766 C C . GLY A 1 100 ? 0.669 2.105 -16.168 1.00 80.50 100 GLY A C 1
ATOM 767 O O . GLY A 1 100 ? 1.186 1.666 -17.192 1.00 80.50 100 GLY A O 1
ATOM 768 N N . TRP A 1 101 ? 1.352 2.194 -15.020 1.00 83.00 101 TRP A N 1
ATOM 769 C CA . TRP A 1 101 ? 2.761 1.794 -14.905 1.00 83.00 101 TRP A CA 1
ATOM 770 C C . TRP A 1 101 ? 2.989 0.323 -15.223 1.00 83.00 101 TRP A C 1
ATOM 772 O O . TRP A 1 101 ? 3.974 -0.023 -15.876 1.00 83.00 101 TRP A O 1
ATOM 782 N N . TRP A 1 102 ? 2.084 -0.547 -14.773 1.00 81.00 102 TRP A N 1
ATOM 783 C CA . TRP A 1 102 ? 2.181 -1.968 -15.073 1.00 81.00 102 TRP A CA 1
ATOM 784 C C . TRP A 1 102 ? 2.088 -2.213 -16.581 1.00 81.00 102 TRP A C 1
ATOM 786 O O . TRP A 1 102 ? 2.984 -2.848 -17.138 1.00 81.00 102 TRP A O 1
ATOM 796 N N . TRP A 1 103 ? 1.099 -1.632 -17.263 1.00 80.00 103 TRP A N 1
ATOM 797 C CA . TRP A 1 103 ? 0.973 -1.747 -18.719 1.00 80.00 103 TRP A CA 1
ATOM 798 C C . TRP A 1 103 ? 2.172 -1.165 -19.471 1.00 80.00 103 TRP A C 1
ATOM 800 O O . TRP A 1 103 ? 2.723 -1.832 -20.346 1.00 80.00 103 TRP A O 1
ATOM 810 N N . ALA A 1 104 ? 2.640 0.023 -19.083 1.00 79.81 104 ALA A N 1
ATOM 811 C CA . ALA A 1 104 ? 3.833 0.627 -19.670 1.00 79.81 104 ALA A CA 1
ATOM 812 C C . ALA A 1 104 ? 5.066 -0.279 -19.504 1.00 79.81 104 ALA A C 1
ATOM 814 O O . ALA A 1 104 ? 5.852 -0.449 -20.435 1.00 79.81 104 ALA A O 1
ATOM 815 N N . SER A 1 105 ? 5.210 -0.932 -18.345 1.00 80.50 105 SER A N 1
ATOM 816 C CA . SER A 1 105 ? 6.296 -1.888 -18.107 1.00 80.50 105 SER A CA 1
ATOM 817 C C . SER A 1 105 ? 6.207 -3.127 -19.004 1.00 80.50 105 SER A C 1
ATOM 819 O O . SER A 1 105 ? 7.243 -3.592 -19.479 1.00 80.50 105 SER A O 1
ATOM 821 N N . GLN A 1 106 ? 4.997 -3.629 -19.284 1.00 81.94 106 GLN A N 1
ATOM 822 C CA . GLN A 1 106 ? 4.791 -4.746 -20.213 1.00 81.94 106 GLN A CA 1
ATOM 823 C C . GLN A 1 106 ? 5.199 -4.346 -21.635 1.00 81.94 106 GLN A C 1
ATOM 825 O O . GLN A 1 106 ? 5.951 -5.067 -22.286 1.00 81.94 106 GLN A O 1
ATOM 830 N N . MET A 1 107 ? 4.786 -3.162 -22.094 1.00 81.25 107 MET A N 1
ATOM 831 C CA . MET A 1 107 ? 5.150 -2.660 -23.425 1.00 81.25 107 MET A CA 1
ATOM 832 C C . MET A 1 107 ? 6.654 -2.439 -23.576 1.00 81.25 107 MET A C 1
ATOM 834 O O . MET A 1 107 ? 7.244 -2.858 -24.569 1.00 81.25 107 MET A O 1
ATOM 838 N N . LEU A 1 108 ? 7.312 -1.897 -22.549 1.00 81.75 108 LEU A N 1
ATOM 839 C CA . LEU A 1 108 ? 8.770 -1.777 -22.532 1.00 81.75 108 LEU A CA 1
ATOM 840 C C . LEU A 1 108 ? 9.474 -3.137 -22.616 1.00 81.75 108 LEU A C 1
ATOM 842 O O . LEU A 1 108 ? 10.518 -3.246 -23.258 1.00 81.75 108 LEU A O 1
ATOM 846 N N . GLN A 1 109 ? 8.935 -4.178 -21.978 1.00 83.00 109 GLN A N 1
ATOM 847 C CA . GLN A 1 109 ? 9.501 -5.525 -22.079 1.00 83.00 109 GLN A CA 1
ATOM 848 C C . GLN A 1 109 ? 9.354 -6.102 -23.488 1.00 83.00 109 GLN A C 1
ATOM 850 O O . GLN A 1 109 ? 10.323 -6.663 -24.000 1.00 83.00 109 GLN A O 1
ATOM 855 N N . VAL A 1 110 ? 8.193 -5.918 -24.124 1.00 85.19 110 VAL A N 1
ATOM 856 C CA . VAL A 1 110 ? 7.959 -6.336 -25.515 1.00 85.19 110 VAL A CA 1
ATOM 857 C C . VAL A 1 110 ? 8.946 -5.642 -26.451 1.00 85.19 110 VAL A C 1
ATOM 859 O O . VAL A 1 110 ? 9.685 -6.321 -27.162 1.00 85.19 110 VAL A O 1
ATOM 862 N N . HIS A 1 111 ? 9.065 -4.316 -26.376 1.00 80.12 111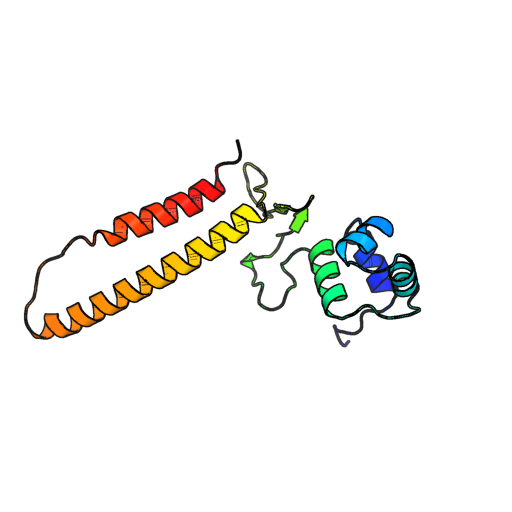 HIS A N 1
ATOM 863 C CA . HIS A 1 111 ? 10.001 -3.578 -27.226 1.00 80.12 111 HIS A CA 1
ATOM 864 C C . HIS A 1 111 ? 11.460 -3.985 -26.999 1.00 80.12 111 HIS A C 1
ATOM 866 O O . HIS A 1 111 ? 12.212 -4.160 -27.956 1.00 80.12 111 HIS A O 1
ATOM 872 N N . ARG A 1 112 ? 11.877 -4.227 -25.750 1.00 78.19 112 ARG A N 1
ATOM 873 C CA . ARG A 1 112 ? 13.227 -4.747 -25.463 1.00 78.19 112 ARG A CA 1
ATOM 874 C C . ARG A 1 112 ? 13.455 -6.137 -26.049 1.00 78.19 112 ARG A C 1
ATOM 876 O O . ARG A 1 112 ? 14.562 -6.432 -26.497 1.00 78.19 112 ARG A O 1
ATOM 883 N N . ALA A 1 113 ? 12.443 -7.002 -26.036 1.00 81.31 113 ALA A N 1
ATOM 884 C CA . ALA A 1 113 ? 12.537 -8.317 -26.657 1.00 81.31 113 ALA A CA 1
ATOM 885 C C . ALA A 1 113 ? 12.721 -8.192 -28.178 1.00 81.31 113 ALA A C 1
ATOM 887 O O . ALA A 1 113 ? 13.615 -8.829 -28.733 1.00 81.31 113 ALA A O 1
ATOM 888 N N . GLU A 1 114 ? 11.962 -7.310 -28.831 1.00 79.56 114 GLU A N 1
ATOM 889 C CA . GLU A 1 114 ? 12.100 -7.020 -30.264 1.00 79.56 114 GLU A CA 1
ATOM 890 C C . GLU A 1 114 ? 13.478 -6.443 -30.613 1.00 79.56 114 GLU A C 1
ATOM 892 O O . GLU A 1 114 ? 14.110 -6.883 -31.577 1.00 79.56 114 GLU A O 1
ATOM 897 N N . GLU A 1 115 ? 13.983 -5.495 -29.817 1.00 77.94 115 GLU A N 1
ATOM 898 C CA . GLU A 1 115 ? 15.334 -4.955 -29.989 1.00 77.94 115 GLU A CA 1
ATOM 899 C C . GLU A 1 115 ? 16.400 -6.043 -29.875 1.00 77.94 115 GLU A C 1
ATOM 901 O O . GLU A 1 115 ? 17.341 -6.072 -30.667 1.00 77.94 115 GLU A O 1
ATOM 906 N N . ASN A 1 116 ? 16.261 -6.954 -28.912 1.00 79.12 116 ASN A N 1
ATOM 907 C CA . ASN A 1 116 ? 17.208 -8.047 -28.727 1.00 79.12 116 ASN A CA 1
ATOM 908 C C . ASN A 1 116 ? 17.170 -9.044 -29.894 1.00 79.12 116 ASN A C 1
ATOM 910 O O . ASN A 1 116 ? 18.226 -9.509 -30.319 1.00 79.12 116 ASN A O 1
ATOM 914 N N . VAL A 1 117 ? 15.989 -9.344 -30.448 1.00 79.62 117 VAL A N 1
ATOM 915 C CA . VAL A 1 117 ? 15.856 -10.192 -31.646 1.00 79.62 117 VAL A CA 1
ATOM 916 C C . VAL A 1 117 ? 16.519 -9.531 -32.853 1.00 79.62 117 VAL A C 1
ATOM 918 O O . VAL A 1 117 ? 17.296 -10.185 -33.550 1.00 79.62 117 VAL A O 1
ATOM 921 N N . LYS A 1 118 ? 16.282 -8.230 -33.068 1.00 73.25 118 LYS A N 1
ATOM 922 C CA . LYS A 1 118 ? 16.903 -7.474 -34.166 1.00 73.25 118 LYS A CA 1
ATOM 923 C C . LYS A 1 118 ? 18.416 -7.373 -34.011 1.00 73.25 118 LYS A C 1
ATOM 925 O O . LYS A 1 118 ? 19.125 -7.606 -34.979 1.00 73.25 118 LYS A O 1
ATOM 930 N N . LYS A 1 119 ? 18.926 -7.097 -32.806 1.00 71.62 119 LYS A N 1
ATOM 931 C CA . LYS A 1 119 ? 20.374 -7.093 -32.532 1.00 71.62 119 LYS A CA 1
ATOM 932 C C . LYS A 1 119 ? 21.012 -8.452 -32.803 1.00 71.62 119 LYS A C 1
ATOM 934 O O . LYS A 1 119 ? 22.099 -8.481 -33.358 1.00 71.62 119 LYS A O 1
ATOM 939 N N . ARG A 1 120 ? 20.333 -9.559 -32.471 1.00 67.12 120 ARG A N 1
ATOM 940 C CA . ARG A 1 120 ? 20.803 -10.912 -32.817 1.00 67.12 120 ARG A CA 1
ATOM 941 C C . ARG A 1 120 ? 20.859 -11.128 -34.327 1.00 67.12 120 ARG A C 1
ATOM 943 O O . ARG A 1 120 ? 21.900 -11.537 -34.823 1.00 67.12 120 ARG A O 1
ATOM 950 N N . HIS A 1 121 ? 19.803 -10.758 -35.055 1.00 60.59 121 HIS A N 1
ATOM 951 C CA . HIS A 1 121 ? 19.782 -10.860 -36.519 1.00 60.59 121 HIS A CA 1
ATOM 952 C C . HIS A 1 121 ? 20.856 -9.983 -37.170 1.00 60.59 121 HIS A C 1
ATOM 954 O O . HIS A 1 121 ? 21.496 -10.420 -38.119 1.00 60.59 121 HIS A O 1
ATOM 960 N N . ILE A 1 122 ? 21.090 -8.772 -36.653 1.00 61.72 122 ILE A N 1
ATOM 961 C CA . ILE A 1 122 ? 22.170 -7.887 -37.110 1.00 61.72 122 ILE A CA 1
ATOM 962 C C . ILE A 1 122 ? 23.532 -8.510 -36.799 1.00 61.72 122 ILE A C 1
ATOM 964 O O . ILE A 1 122 ? 24.350 -8.582 -37.695 1.00 61.72 122 ILE A O 1
ATOM 968 N N . SER A 1 123 ? 23.764 -9.065 -35.606 1.00 58.00 123 SER A N 1
ATOM 969 C CA . SER A 1 123 ? 25.035 -9.741 -35.299 1.00 58.00 123 SER A CA 1
ATOM 970 C C . SER A 1 123 ? 25.267 -11.018 -36.123 1.00 58.00 123 SER A C 1
ATOM 972 O O . SER A 1 123 ? 26.403 -11.355 -36.439 1.00 58.00 123 SER A O 1
ATOM 974 N N . GLU A 1 124 ? 24.198 -11.721 -36.511 1.00 57.19 124 GLU A N 1
ATOM 975 C CA . GLU A 1 124 ? 24.264 -12.889 -37.399 1.00 57.19 124 GLU A CA 1
ATOM 976 C C . GLU A 1 124 ? 24.494 -12.482 -38.866 1.00 57.19 124 GLU A C 1
ATOM 978 O O . GLU A 1 124 ? 25.151 -13.209 -39.608 1.00 57.19 124 GLU A O 1
ATOM 983 N N . SER A 1 125 ? 24.017 -11.300 -39.276 1.00 52.16 125 SER A N 1
ATOM 984 C CA . SER A 1 125 ? 24.200 -10.746 -40.629 1.00 52.16 125 SER A CA 1
ATOM 985 C C . SER A 1 125 ? 25.421 -9.830 -40.785 1.00 52.16 125 SER A C 1
ATOM 987 O O . SER A 1 125 ? 25.908 -9.680 -41.902 1.00 52.16 125 SER A O 1
ATOM 989 N N . GLU A 1 126 ? 26.004 -9.307 -39.704 1.00 45.06 126 GLU A N 1
ATOM 990 C CA . GLU A 1 126 ? 27.312 -8.626 -39.676 1.00 45.06 126 GLU A CA 1
ATOM 991 C C . GLU A 1 126 ? 28.472 -9.607 -39.894 1.00 45.06 126 GLU A C 1
ATOM 993 O O . GLU A 1 126 ? 29.552 -9.195 -40.309 1.00 45.06 126 GLU A O 1
ATOM 998 N N . ASN A 1 127 ? 28.233 -10.914 -39.733 1.00 50.06 127 ASN A N 1
ATOM 999 C CA . ASN A 1 127 ? 29.116 -11.955 -40.264 1.00 50.06 127 ASN A CA 1
ATOM 1000 C C . ASN A 1 127 ? 29.014 -12.113 -41.799 1.00 50.06 127 ASN A C 1
ATOM 1002 O O . ASN A 1 127 ? 29.746 -12.919 -42.370 1.00 50.06 127 ASN A O 1
ATOM 1006 N N . VAL A 1 128 ? 28.125 -11.369 -42.477 1.00 48.19 128 VAL A N 1
ATOM 1007 C CA . VAL A 1 128 ? 27.925 -11.440 -43.934 1.00 48.19 128 VAL A CA 1
ATOM 1008 C C . VAL A 1 128 ? 28.059 -10.078 -44.632 1.00 48.19 128 VAL A C 1
ATOM 1010 O O . VAL A 1 128 ? 28.701 -10.050 -45.673 1.00 48.19 128 VAL A O 1
ATOM 1013 N N . VAL A 1 129 ? 27.575 -8.941 -44.108 1.00 43.97 129 VAL A N 1
ATOM 1014 C CA . VAL A 1 129 ? 27.838 -7.596 -44.685 1.00 43.97 129 VAL A CA 1
ATOM 1015 C C . VAL A 1 129 ? 27.680 -6.489 -43.628 1.00 43.97 129 VAL A C 1
ATOM 1017 O O . VAL A 1 129 ? 26.674 -6.428 -42.929 1.00 43.97 129 VAL A O 1
ATOM 1020 N N . SER A 1 130 ? 28.642 -5.559 -43.567 1.00 44.97 130 SER A N 1
ATOM 1021 C CA . SER A 1 130 ? 28.563 -4.314 -42.782 1.00 44.97 130 SER A CA 1
ATOM 1022 C C . SER A 1 130 ? 27.581 -3.330 -43.435 1.00 44.97 130 SER A C 1
ATOM 1024 O O . SER A 1 130 ? 27.850 -2.814 -44.521 1.00 44.97 130 SER A O 1
ATOM 1026 N N . ILE A 1 131 ? 26.430 -3.083 -42.800 1.00 44.44 131 ILE A N 1
ATOM 1027 C CA . ILE A 1 131 ? 25.428 -2.113 -43.268 1.00 44.44 131 ILE A CA 1
ATOM 1028 C C . ILE A 1 131 ? 25.286 -1.003 -42.223 1.00 44.44 131 ILE A C 1
ATOM 1030 O O . ILE A 1 131 ? 25.029 -1.252 -41.048 1.00 44.44 131 ILE A O 1
ATOM 1034 N N . GLY A 1 132 ? 25.489 0.234 -42.683 1.00 47.00 132 GLY A N 1
ATOM 1035 C CA . GLY A 1 132 ? 25.561 1.450 -41.878 1.00 47.00 132 GLY A CA 1
ATOM 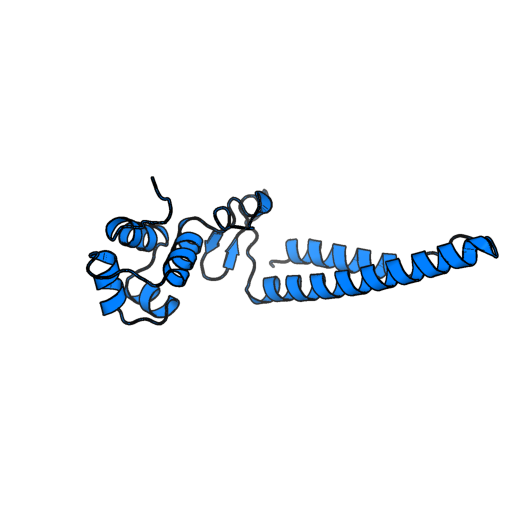1036 C C . GLY A 1 132 ? 24.345 1.733 -40.990 1.00 47.00 132 GLY A C 1
ATOM 1037 O O . GLY A 1 132 ? 23.234 1.265 -41.224 1.00 47.00 132 GLY A O 1
ATOM 1038 N N . ALA A 1 133 ? 24.601 2.543 -39.959 1.00 51.53 133 ALA A N 1
ATOM 1039 C CA . ALA A 1 133 ? 23.711 2.870 -38.850 1.00 51.53 133 ALA A CA 1
ATOM 1040 C C . ALA A 1 133 ? 22.296 3.299 -39.283 1.00 51.53 133 ALA A C 1
ATOM 1042 O O . ALA A 1 133 ? 22.028 4.469 -39.559 1.00 51.53 133 ALA A O 1
ATOM 1043 N N . VAL A 1 134 ? 21.360 2.350 -39.259 1.00 49.75 134 VAL A N 1
ATOM 1044 C CA . VAL A 1 134 ? 19.928 2.634 -39.365 1.00 49.75 134 VAL A CA 1
ATOM 1045 C C . VAL A 1 134 ? 19.463 3.195 -38.020 1.00 49.75 134 VAL A C 1
ATOM 1047 O O . VAL A 1 134 ? 19.463 2.492 -37.006 1.00 49.75 134 VAL A O 1
ATOM 1050 N N . LYS A 1 135 ? 19.069 4.476 -37.985 1.00 50.91 135 LYS A N 1
ATOM 1051 C CA . LYS A 1 135 ? 18.360 5.048 -36.830 1.00 50.91 135 LYS A CA 1
ATOM 1052 C C . LYS A 1 135 ? 17.079 4.243 -36.605 1.00 50.91 135 LYS A C 1
ATOM 1054 O O . LYS A 1 135 ? 16.196 4.231 -37.455 1.00 50.91 135 LYS A O 1
ATOM 1059 N N . SER A 1 136 ? 17.014 3.546 -35.473 1.00 48.34 136 SER A N 1
ATOM 1060 C CA . SER A 1 136 ? 15.874 2.714 -35.091 1.00 48.34 136 SER A CA 1
ATOM 1061 C C . SER A 1 136 ? 14.664 3.601 -34.760 1.00 48.34 136 SER A C 1
ATOM 1063 O O . SER A 1 136 ? 14.744 4.328 -33.770 1.00 48.34 136 SER A O 1
ATOM 1065 N N . PRO A 1 137 ? 13.534 3.501 -35.489 1.00 55.44 137 PRO A N 1
ATOM 1066 C CA . PRO A 1 137 ? 12.286 4.224 -35.177 1.00 55.44 137 PRO A CA 1
ATOM 1067 C C . PRO A 1 137 ? 11.744 3.925 -33.769 1.00 55.44 137 PRO A C 1
ATOM 1069 O O . PRO A 1 137 ? 10.906 4.634 -33.228 1.00 55.44 137 PRO A O 1
ATOM 1072 N N . TRP A 1 138 ? 12.232 2.840 -33.172 1.00 47.22 138 TRP A N 1
ATOM 1073 C CA . TRP A 1 138 ? 11.814 2.331 -31.873 1.00 47.22 138 TRP A CA 1
ATOM 1074 C C . TRP A 1 138 ? 12.510 3.038 -30.708 1.00 47.22 138 TRP A C 1
ATOM 1076 O O . TRP A 1 138 ? 11.992 2.994 -29.594 1.00 47.22 138 TRP A O 1
ATOM 1086 N N . ARG A 1 139 ? 13.643 3.717 -30.956 1.00 54.25 139 ARG A N 1
ATOM 1087 C CA . ARG A 1 139 ? 14.271 4.602 -29.961 1.00 54.25 139 ARG A CA 1
ATOM 1088 C C . ARG A 1 139 ? 13.369 5.786 -29.644 1.00 54.25 139 ARG A C 1
ATOM 1090 O O . ARG A 1 139 ? 13.153 6.069 -28.478 1.00 54.25 139 ARG A O 1
ATOM 1097 N N . ASP A 1 140 ? 12.760 6.379 -30.664 1.00 58.38 140 ASP A N 1
ATOM 1098 C CA . ASP A 1 140 ? 11.865 7.522 -30.482 1.00 58.38 140 ASP A CA 1
ATOM 1099 C C . ASP A 1 140 ? 10.595 7.109 -29.713 1.00 58.38 140 ASP A C 1
ATOM 1101 O O . ASP A 1 140 ? 10.195 7.788 -28.774 1.00 58.38 140 ASP A O 1
ATOM 1105 N N . ALA A 1 141 ? 10.029 5.929 -30.008 1.00 56.16 141 ALA A N 1
ATOM 1106 C CA . ALA A 1 141 ? 8.880 5.385 -29.274 1.00 56.16 141 ALA A CA 1
ATOM 1107 C C . ALA A 1 141 ? 9.208 5.007 -27.814 1.00 56.16 141 ALA A C 1
ATOM 1109 O O . ALA A 1 141 ? 8.381 5.172 -26.916 1.00 56.16 141 ALA A O 1
ATOM 1110 N N . THR A 1 142 ? 10.417 4.497 -27.552 1.00 56.09 142 THR A N 1
ATOM 1111 C CA . THR A 1 142 ? 10.854 4.203 -26.178 1.00 56.09 142 THR A CA 1
ATOM 1112 C C . THR A 1 142 ? 11.179 5.473 -25.402 1.00 56.09 142 THR A C 1
ATOM 1114 O O . THR A 1 142 ? 10.802 5.562 -24.235 1.00 56.09 142 THR A O 1
ATOM 1117 N N . ASP A 1 143 ? 11.798 6.468 -26.033 1.00 66.12 143 ASP A N 1
ATOM 1118 C CA . ASP A 1 143 ? 12.062 7.779 -25.438 1.00 66.12 143 ASP A CA 1
ATOM 1119 C C . ASP A 1 143 ? 10.755 8.529 -25.139 1.00 66.12 143 ASP A C 1
ATOM 1121 O O . ASP A 1 143 ? 10.628 9.128 -24.071 1.00 66.12 143 ASP A O 1
ATOM 1125 N N . GLU A 1 144 ? 9.743 8.415 -26.002 1.00 64.19 144 GLU A N 1
ATOM 1126 C CA . GLU A 1 144 ? 8.402 8.959 -25.770 1.00 64.19 144 GLU A CA 1
ATOM 1127 C C . GLU A 1 144 ? 7.681 8.246 -24.614 1.00 64.19 144 GLU A C 1
ATOM 1129 O O . GLU A 1 144 ? 7.100 8.902 -23.753 1.00 64.19 144 GLU A O 1
ATOM 1134 N N . LEU A 1 145 ? 7.788 6.918 -24.503 1.00 57.69 145 LEU A N 1
ATOM 1135 C CA . LEU A 1 145 ? 7.271 6.169 -23.348 1.00 57.69 145 LEU A CA 1
ATOM 1136 C C . LEU A 1 145 ? 7.994 6.541 -22.044 1.00 57.69 145 LEU A C 1
ATOM 1138 O O . LEU A 1 145 ? 7.361 6.647 -20.992 1.00 57.69 145 LEU A O 1
ATOM 1142 N N . TYR A 1 146 ? 9.310 6.766 -22.091 1.00 61.84 146 TYR A N 1
ATOM 1143 C CA . TYR A 1 146 ? 10.074 7.266 -20.947 1.00 61.84 146 TYR A CA 1
ATOM 1144 C C . TYR A 1 146 ? 9.686 8.701 -20.582 1.00 61.84 146 TYR A C 1
ATOM 1146 O O . TYR A 1 146 ? 9.599 9.015 -19.392 1.00 61.84 146 TYR A O 1
ATOM 1154 N N . ALA A 1 147 ? 9.420 9.553 -21.572 1.00 65.56 147 ALA A N 1
ATOM 1155 C CA . ALA A 1 147 ? 8.907 10.901 -21.367 1.00 65.56 147 ALA A CA 1
ATOM 1156 C C . ALA A 1 147 ? 7.502 10.866 -20.754 1.00 65.56 147 ALA A C 1
ATOM 1158 O O . ALA A 1 147 ? 7.272 11.538 -19.761 1.00 65.56 147 ALA A O 1
ATOM 1159 N N . GLN A 1 148 ? 6.602 10.000 -21.224 1.00 61.72 148 GLN A N 1
ATOM 1160 C CA . GLN A 1 148 ? 5.265 9.817 -20.646 1.00 61.72 148 GLN A CA 1
ATOM 1161 C C . GLN A 1 148 ? 5.303 9.224 -19.231 1.00 61.72 148 GLN A C 1
ATOM 1163 O O . GLN A 1 148 ? 4.487 9.591 -18.389 1.00 61.72 148 GLN A O 1
ATOM 1168 N N . LEU A 1 149 ? 6.262 8.343 -18.927 1.00 55.84 149 LEU A N 1
ATOM 1169 C CA . LEU A 1 149 ? 6.484 7.856 -17.562 1.00 55.84 149 LEU A CA 1
ATOM 1170 C C . LEU A 1 149 ? 7.006 8.965 -16.637 1.00 55.84 149 LEU A C 1
ATOM 1172 O O . LEU A 1 149 ? 6.621 8.990 -15.471 1.00 55.84 149 LEU A O 1
ATOM 1176 N N . LYS A 1 150 ? 7.821 9.896 -17.151 1.00 58.12 150 LYS A N 1
ATOM 1177 C CA . LYS A 1 150 ? 8.277 11.095 -16.424 1.00 58.12 150 LYS A CA 1
ATOM 1178 C C . LYS A 1 150 ? 7.208 12.194 -16.326 1.00 58.12 150 LYS A C 1
ATOM 1180 O O . LYS A 1 150 ? 7.124 12.864 -15.306 1.00 58.12 150 LYS A O 1
ATOM 1185 N N . ASP A 1 151 ? 6.345 12.351 -17.322 1.00 53.62 151 ASP A N 1
ATOM 1186 C CA . ASP A 1 151 ? 5.266 13.349 -17.332 1.00 53.62 151 ASP A CA 1
ATOM 1187 C C . ASP A 1 151 ? 4.034 12.866 -16.555 1.00 53.62 151 ASP A C 1
ATOM 1189 O O . ASP A 1 151 ? 3.355 13.653 -15.897 1.00 53.62 151 ASP A O 1
ATOM 1193 N N . GLY A 1 152 ? 3.788 11.555 -16.518 1.00 48.62 152 GLY A N 1
ATOM 1194 C CA . GLY A 1 152 ? 2.902 10.918 -15.540 1.00 48.62 152 GLY A CA 1
ATOM 1195 C C . GLY A 1 152 ? 3.441 11.009 -14.104 1.00 48.62 152 GLY A C 1
ATOM 1196 O O . GLY A 1 152 ? 2.690 10.813 -13.147 1.00 48.62 152 GLY A O 1
ATOM 1197 N N . GLN A 1 153 ? 4.726 11.356 -13.943 1.00 48.28 153 GLN A N 1
ATOM 1198 C CA . GLN A 1 153 ? 5.315 11.812 -12.683 1.00 48.28 153 GLN A CA 1
ATOM 1199 C C . GLN A 1 153 ? 5.114 13.330 -12.414 1.00 48.28 153 GLN A C 1
ATOM 1201 O O . GLN A 1 153 ? 5.445 13.817 -11.339 1.00 48.28 153 GLN A O 1
ATOM 1206 N N . GLY A 1 154 ? 4.530 14.091 -13.348 1.00 45.81 154 GLY A N 1
ATOM 1207 C CA . GLY A 1 154 ? 4.451 15.558 -13.278 1.00 45.81 154 GLY A CA 1
ATOM 1208 C C . GLY A 1 154 ? 3.076 16.194 -13.513 1.00 45.81 154 GLY A C 1
ATOM 1209 O O . GLY A 1 154 ? 2.933 17.387 -13.272 1.00 45.81 154 GLY A O 1
ATOM 1210 N N . ARG A 1 155 ? 2.047 15.457 -13.950 1.00 39.62 155 ARG A N 1
ATOM 1211 C CA . ARG A 1 155 ? 0.710 16.030 -14.207 1.00 39.62 155 ARG A CA 1
ATOM 1212 C C . ARG A 1 155 ? -0.307 15.643 -13.142 1.00 39.62 155 ARG A C 1
ATOM 1214 O O . ARG A 1 155 ? -1.046 14.671 -13.276 1.00 39.62 155 ARG A O 1
ATOM 1221 N N . GLY A 1 156 ? -0.311 16.440 -12.082 1.00 41.19 156 GLY A N 1
ATOM 1222 C CA . GLY A 1 156 ? -1.440 16.615 -11.181 1.00 41.19 156 GLY A CA 1
ATOM 1223 C C . GLY A 1 156 ? -1.834 18.087 -11.153 1.00 41.19 156 GLY A C 1
ATOM 1224 O O . GLY A 1 156 ? -1.588 18.737 -10.146 1.00 41.19 156 GLY A O 1
ATOM 1225 N N . GLU A 1 157 ? -2.405 18.573 -12.256 1.00 35.97 157 GLU A N 1
ATOM 1226 C CA . GLU A 1 157 ? -3.351 19.698 -12.317 1.00 35.97 157 GLU A CA 1
ATOM 1227 C C . GLU A 1 157 ? -4.437 19.357 -13.343 1.00 35.97 157 GLU A C 1
ATOM 1229 O O . GLU A 1 157 ? -4.073 18.866 -14.440 1.00 35.97 157 GLU A O 1
#